Protein AF-A0A1Y6C5C8-F1 (afdb_monomer_lite)

pLDDT: mean 86.12, std 6.75, range [62.09, 93.75]

Organism: NCBI:txid560819

Structure (mmCIF, N/CA/C/O backbone):
data_AF-A0A1Y6C5C8-F1
#
_entry.id   AF-A0A1Y6C5C8-F1
#
loop_
_atom_site.group_PDB
_atom_site.id
_atom_site.type_symbol
_atom_site.label_atom_id
_atom_site.label_alt_id
_atom_site.label_comp_id
_atom_site.label_asym_id
_atom_site.label_entity_id
_atom_site.label_seq_id
_atom_site.pdbx_PDB_ins_code
_atom_site.Cartn_x
_atom_site.Cartn_y
_atom_site.Cartn_z
_atom_site.occupancy
_atom_site.B_iso_or_equiv
_atom_site.auth_seq_id
_atom_site.auth_comp_id
_atom_site.auth_asym_id
_atom_site.auth_atom_id
_atom_site.pdbx_PDB_model_num
ATOM 1 N N . MET A 1 1 ? 18.698 5.844 -18.780 1.00 62.09 1 MET A N 1
ATOM 2 C CA . MET A 1 1 ? 18.155 5.747 -17.407 1.00 62.09 1 MET A CA 1
ATOM 3 C C . MET A 1 1 ? 18.577 4.413 -16.814 1.00 62.09 1 MET A C 1
ATOM 5 O O . MET A 1 1 ? 18.342 3.399 -17.460 1.00 62.09 1 MET A O 1
ATOM 9 N N . PRO A 1 2 ? 19.257 4.397 -15.659 1.00 89.56 2 PRO A N 1
ATOM 10 C CA . PRO A 1 2 ? 19.635 3.158 -14.993 1.00 89.56 2 PRO A CA 1
ATOM 11 C C . PRO A 1 2 ? 18.394 2.325 -14.658 1.00 89.56 2 PRO A C 1
ATOM 13 O O . PRO A 1 2 ? 17.403 2.867 -14.168 1.00 89.56 2 PRO A O 1
ATOM 16 N N . VAL A 1 3 ? 18.461 1.013 -14.888 1.00 91.56 3 VAL A N 1
ATOM 17 C CA . VAL A 1 3 ? 17.337 0.085 -14.666 1.00 91.56 3 VAL A CA 1
ATOM 18 C C . VAL A 1 3 ? 16.799 0.137 -13.231 1.00 91.56 3 VAL A C 1
ATOM 20 O O . VAL A 1 3 ? 15.594 0.046 -13.015 1.00 91.56 3 VAL A O 1
ATOM 23 N N . TRP A 1 4 ? 17.674 0.366 -12.250 1.00 93.12 4 TRP A N 1
ATOM 24 C CA . TRP A 1 4 ? 17.293 0.460 -10.844 1.00 93.12 4 TRP A CA 1
ATOM 25 C C . TRP A 1 4 ? 16.398 1.673 -10.556 1.00 93.12 4 TRP A C 1
ATOM 27 O O . TRP A 1 4 ? 15.483 1.555 -9.750 1.00 93.12 4 TRP A O 1
ATOM 37 N N . ILE A 1 5 ? 16.578 2.803 -11.256 1.00 93.25 5 ILE A N 1
ATOM 38 C CA . ILE A 1 5 ? 15.728 3.994 -11.073 1.00 93.25 5 ILE A CA 1
ATOM 39 C C . ILE A 1 5 ? 14.286 3.687 -11.483 1.00 93.25 5 ILE A 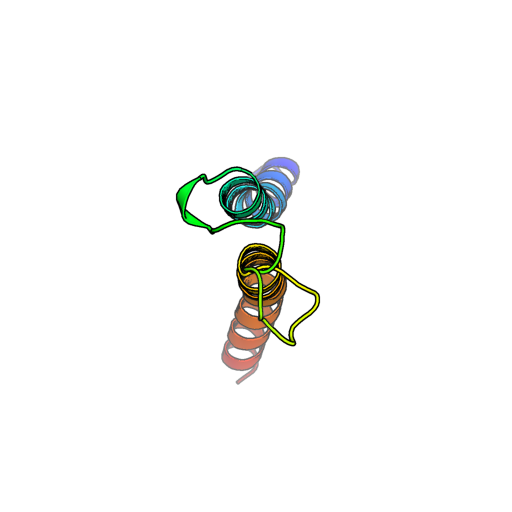C 1
ATOM 41 O O . ILE A 1 5 ? 13.353 4.076 -10.784 1.00 93.25 5 ILE A O 1
ATOM 45 N N . ALA A 1 6 ? 14.098 2.961 -12.588 1.00 88.06 6 ALA A N 1
ATOM 46 C CA . ALA A 1 6 ? 12.769 2.584 -13.064 1.00 88.06 6 ALA A CA 1
ATOM 47 C C . ALA A 1 6 ? 12.033 1.706 -12.039 1.00 88.06 6 ALA A C 1
ATOM 49 O O . ALA A 1 6 ? 10.872 1.968 -11.723 1.00 88.06 6 ALA A O 1
ATOM 50 N N . TRP A 1 7 ? 12.724 0.720 -11.462 1.00 91.44 7 TRP A N 1
ATOM 51 C CA . TRP A 1 7 ? 12.160 -0.129 -10.411 1.00 91.44 7 TRP A CA 1
ATOM 52 C C . TRP A 1 7 ? 11.844 0.648 -9.137 1.00 91.44 7 TRP A C 1
ATOM 54 O O . TRP A 1 7 ? 10.773 0.455 -8.566 1.00 91.44 7 TRP A O 1
ATOM 64 N N . THR A 1 8 ? 12.716 1.567 -8.720 1.00 93.75 8 THR A N 1
ATOM 65 C CA . THR A 1 8 ? 12.469 2.413 -7.547 1.00 93.75 8 THR A CA 1
ATOM 66 C C . THR A 1 8 ? 11.255 3.311 -7.745 1.00 93.75 8 THR A C 1
ATOM 68 O O . THR A 1 8 ? 10.448 3.446 -6.831 1.00 93.75 8 THR A O 1
ATOM 71 N N . LEU A 1 9 ? 11.084 3.903 -8.929 1.00 90.81 9 LEU A N 1
ATOM 72 C CA . LEU A 1 9 ? 9.914 4.729 -9.230 1.00 90.81 9 LEU A CA 1
ATOM 73 C C . LEU A 1 9 ? 8.628 3.902 -9.270 1.00 90.81 9 LEU A C 1
ATOM 75 O O . LEU A 1 9 ? 7.610 4.345 -8.745 1.00 90.81 9 LEU A O 1
ATOM 79 N N . LEU A 1 10 ? 8.675 2.701 -9.846 1.00 88.06 10 LEU A N 1
ATOM 80 C CA . LEU A 1 10 ? 7.517 1.814 -9.928 1.00 88.06 10 LEU A CA 1
ATOM 81 C C . LEU A 1 10 ? 7.094 1.314 -8.540 1.00 88.06 10 LEU A C 1
ATOM 83 O O . LEU A 1 10 ? 5.944 1.482 -8.137 1.00 88.06 10 LEU A O 1
ATOM 87 N N . ILE A 1 11 ? 8.035 0.730 -7.795 1.00 89.12 11 ILE A N 1
ATOM 88 C CA . ILE A 1 11 ? 7.782 0.179 -6.460 1.00 89.12 11 ILE A CA 1
ATOM 89 C C . ILE A 1 11 ? 7.470 1.312 -5.489 1.00 89.12 11 ILE A C 1
ATOM 91 O O . ILE A 1 11 ? 6.488 1.237 -4.762 1.00 89.12 11 ILE A O 1
ATOM 95 N N . GLY A 1 12 ? 8.266 2.381 -5.497 1.00 92.62 12 GLY A N 1
ATOM 96 C CA . GLY A 1 12 ? 8.073 3.544 -4.640 1.00 92.62 12 GLY A CA 1
ATOM 97 C C . GLY A 1 12 ? 6.744 4.236 -4.916 1.00 92.62 12 GLY A C 1
ATOM 98 O O . GLY A 1 12 ? 5.970 4.440 -3.988 1.00 92.62 12 GLY A O 1
ATOM 99 N N . GLY A 1 13 ? 6.422 4.519 -6.179 1.00 88.62 13 GLY A N 1
ATOM 100 C CA . GLY A 1 13 ? 5.155 5.144 -6.568 1.00 88.62 13 GLY A CA 1
ATOM 101 C C . GLY A 1 13 ? 3.923 4.321 -6.187 1.00 88.62 13 GLY A C 1
ATOM 102 O O . GLY A 1 13 ? 2.873 4.893 -5.904 1.00 88.62 13 GLY A O 1
ATOM 103 N N . TRP A 1 14 ? 4.054 2.995 -6.115 1.00 88.31 14 TRP A N 1
ATOM 104 C CA . TRP A 1 14 ? 2.983 2.104 -5.668 1.00 88.31 14 TRP A CA 1
ATOM 105 C C . TRP A 1 14 ? 2.940 1.912 -4.140 1.00 88.31 14 TRP A C 1
ATOM 107 O O . TRP A 1 14 ? 1.863 1.876 -3.546 1.00 88.31 14 TRP A O 1
ATOM 117 N N . LEU A 1 15 ? 4.094 1.843 -3.474 1.00 91.31 15 LEU A N 1
ATOM 118 C CA . LEU A 1 15 ? 4.200 1.583 -2.035 1.00 91.31 15 LEU A CA 1
ATOM 119 C C . LEU A 1 15 ? 3.931 2.832 -1.183 1.00 91.31 15 LEU A C 1
ATOM 121 O O . LEU A 1 15 ? 3.327 2.739 -0.114 1.00 91.31 15 LEU A O 1
ATOM 125 N N . LEU A 1 16 ? 4.346 4.011 -1.652 1.00 92.81 16 LEU A N 1
ATOM 126 C CA . LEU A 1 16 ? 4.152 5.285 -0.956 1.00 92.81 16 LEU A CA 1
ATOM 127 C C . LEU A 1 16 ? 2.672 5.584 -0.637 1.00 92.81 16 LEU A C 1
ATOM 129 O O . LEU A 1 16 ? 2.381 5.908 0.517 1.00 92.81 16 LEU A O 1
ATOM 133 N N . PRO A 1 17 ? 1.710 5.455 -1.578 1.00 88.12 17 PRO A N 1
ATOM 134 C CA . PRO A 1 17 ? 0.301 5.691 -1.272 1.00 88.12 17 PRO A CA 1
ATOM 135 C C . PRO A 1 17 ? -0.283 4.638 -0.318 1.00 88.12 17 PRO A C 1
ATOM 137 O O . PRO A 1 17 ? -1.108 4.987 0.527 1.00 88.12 17 PRO A O 1
ATOM 140 N N . LEU A 1 18 ? 0.174 3.379 -0.374 1.00 90.25 18 LEU A N 1
ATOM 141 C CA . LEU A 1 18 ? -0.219 2.347 0.598 1.00 90.25 18 LEU A CA 1
ATOM 142 C C . LEU A 1 18 ? 0.233 2.722 2.013 1.00 90.25 18 LEU A C 1
ATOM 144 O O . LEU A 1 18 ? -0.565 2.692 2.954 1.00 90.25 18 LEU A O 1
ATOM 148 N N . LEU A 1 19 ? 1.494 3.137 2.152 1.00 92.31 19 LEU A N 1
ATOM 149 C CA . LEU A 1 19 ? 2.053 3.582 3.426 1.00 92.31 19 LEU A CA 1
ATOM 150 C C . LEU A 1 19 ? 1.339 4.840 3.941 1.00 92.31 19 LEU A C 1
ATOM 152 O O . LEU A 1 19 ? 1.045 4.945 5.136 1.00 92.31 19 LEU A O 1
ATOM 156 N N . HIS A 1 20 ? 1.000 5.769 3.044 1.00 90.50 20 HIS A N 1
ATOM 157 C CA . HIS A 1 20 ? 0.232 6.961 3.384 1.00 90.50 20 HIS A CA 1
ATOM 158 C C . HIS A 1 20 ? -1.142 6.594 3.951 1.00 90.50 20 HIS A C 1
ATOM 160 O O . HIS A 1 20 ? -1.494 7.053 5.032 1.00 90.50 20 HIS A O 1
ATOM 166 N N . VAL A 1 21 ? -1.908 5.720 3.292 1.00 88.88 21 VAL A N 1
ATOM 167 C CA . VAL A 1 21 ? -3.233 5.308 3.787 1.00 88.88 21 VAL A CA 1
A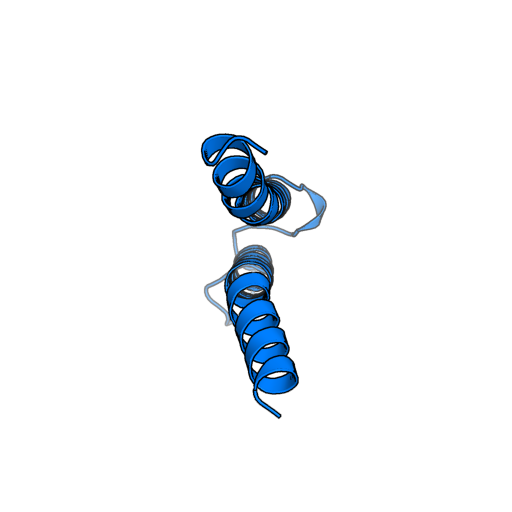TOM 168 C C . VAL A 1 21 ? -3.138 4.561 5.117 1.00 88.88 21 VAL A C 1
ATOM 170 O O . VAL A 1 21 ? -3.971 4.787 6.002 1.00 88.88 21 VAL A O 1
ATOM 173 N N . ALA A 1 22 ? -2.119 3.716 5.292 1.00 87.25 22 ALA A N 1
ATOM 174 C CA . ALA A 1 22 ? -1.906 2.974 6.532 1.00 87.25 22 ALA A CA 1
ATOM 175 C C . ALA A 1 22 ? -1.603 3.891 7.734 1.00 87.25 22 ALA A C 1
ATOM 177 O O . ALA A 1 22 ? -2.052 3.611 8.848 1.00 87.25 22 ALA A O 1
ATOM 178 N N . THR A 1 23 ? -0.873 4.990 7.511 1.00 87.62 23 THR A N 1
ATOM 179 C CA . THR A 1 23 ? -0.390 5.899 8.570 1.00 87.62 23 THR A CA 1
ATOM 180 C C . THR A 1 23 ? -1.232 7.166 8.735 1.00 87.62 23 THR A C 1
ATOM 182 O O . THR A 1 23 ? -1.226 7.783 9.804 1.00 87.62 23 THR A O 1
ATOM 185 N N . ALA A 1 24 ? -1.997 7.562 7.716 1.00 88.25 24 ALA A N 1
ATOM 186 C CA . ALA A 1 24 ? -2.797 8.777 7.744 1.00 88.25 24 ALA A CA 1
ATOM 187 C C . ALA A 1 24 ? -3.871 8.707 8.838 1.00 88.25 24 ALA A C 1
ATOM 189 O O . ALA A 1 24 ? -4.674 7.780 8.916 1.00 88.25 24 ALA A O 1
ATOM 190 N N . ARG A 1 25 ? -3.959 9.743 9.677 1.00 78.81 25 ARG A N 1
ATOM 191 C CA . ARG A 1 25 ? -4.995 9.822 10.727 1.00 78.81 25 ARG A CA 1
ATOM 192 C C . ARG A 1 25 ? -6.407 9.969 10.147 1.00 78.81 25 ARG A C 1
ATOM 194 O O . ARG A 1 25 ? -7.369 9.536 10.770 1.00 78.81 25 ARG A O 1
ATOM 201 N N . ARG A 1 26 ? -6.524 10.537 8.940 1.00 82.19 26 ARG A N 1
ATOM 202 C CA . ARG A 1 26 ? -7.799 10.782 8.242 1.00 82.19 26 ARG A CA 1
ATOM 203 C C . ARG A 1 26 ? -8.360 9.569 7.491 1.00 82.19 26 ARG A C 1
ATOM 205 O O . ARG A 1 26 ? -9.507 9.632 7.076 1.00 82.19 26 ARG A O 1
ATOM 212 N N . SER A 1 27 ? -7.624 8.461 7.355 1.00 78.56 27 SER A N 1
ATOM 213 C CA . SER A 1 27 ? -8.140 7.236 6.709 1.00 78.56 27 SER A CA 1
ATOM 214 C C . SER A 1 27 ? -9.102 6.420 7.592 1.00 78.56 27 SER A C 1
ATOM 216 O O . SER A 1 27 ? -9.552 5.346 7.199 1.00 78.56 27 SER A O 1
ATOM 218 N N . GLY A 1 28 ? -9.464 6.953 8.764 1.00 81.69 28 GLY A N 1
ATOM 219 C CA . GLY A 1 28 ? -10.420 6.362 9.695 1.00 81.69 28 GLY A CA 1
ATOM 220 C C . GLY A 1 28 ? -9.802 5.297 10.610 1.00 81.69 28 GLY A C 1
ATOM 221 O O . GLY A 1 28 ? -8.628 4.948 10.478 1.00 81.69 28 GLY A O 1
ATOM 222 N N . PRO A 1 29 ? -10.554 4.802 11.603 1.00 82.62 29 PRO A N 1
ATOM 223 C CA . PRO A 1 29 ? -10.055 3.807 12.544 1.00 82.62 29 PRO A CA 1
ATOM 224 C C . PRO A 1 29 ? -9.821 2.438 11.882 1.00 82.62 29 PRO A C 1
ATOM 226 O O . PRO A 1 29 ? -10.470 2.068 10.905 1.00 82.62 29 PRO A O 1
ATOM 229 N N . TRP A 1 30 ? -8.897 1.656 12.450 1.00 80.62 30 TRP A N 1
ATOM 230 C CA . TRP A 1 30 ? -8.721 0.237 12.098 1.00 80.62 30 TRP A CA 1
ATOM 231 C C . TRP A 1 30 ? -9.867 -0.631 12.622 1.00 80.62 30 TRP A C 1
ATOM 233 O O . TRP A 1 30 ? -10.223 -1.631 12.006 1.00 80.62 30 TRP A O 1
ATOM 243 N N . ARG A 1 31 ? -10.431 -0.243 13.770 1.00 79.06 31 ARG A N 1
ATOM 244 C CA . ARG A 1 31 ? -11.534 -0.948 14.416 1.00 79.06 31 ARG A CA 1
ATOM 245 C C . ARG A 1 31 ? -12.878 -0.460 13.870 1.00 79.06 31 ARG A C 1
ATOM 247 O O . ARG A 1 31 ? -13.007 0.734 13.586 1.00 79.06 31 ARG A O 1
ATOM 254 N N . PRO A 1 32 ? -13.865 -1.357 13.742 1.00 79.62 32 PRO A N 1
ATOM 255 C CA . PRO A 1 32 ? -15.215 -0.961 13.387 1.00 79.62 32 PRO A CA 1
ATOM 256 C C . PRO A 1 32 ? -15.840 -0.100 14.500 1.00 79.62 32 PRO A C 1
ATOM 258 O O . PRO A 1 32 ? -15.512 -0.283 15.677 1.00 79.62 32 PRO A O 1
ATOM 261 N N . PRO A 1 33 ? -16.731 0.846 14.155 1.00 75.88 33 PRO A N 1
ATOM 262 C CA . PRO A 1 33 ? -17.489 1.591 15.150 1.00 75.88 33 PRO A CA 1
ATOM 263 C C . PRO A 1 33 ? -18.448 0.661 15.921 1.00 75.88 33 PRO A C 1
ATOM 265 O O . PRO A 1 33 ? -18.967 -0.300 15.342 1.00 75.88 33 PRO A O 1
ATOM 268 N N . PRO A 1 34 ? -18.692 0.923 17.220 1.00 78.44 34 PRO A N 1
ATOM 269 C CA . PRO A 1 34 ? -19.589 0.107 18.036 1.00 78.44 34 PRO A CA 1
ATOM 270 C C . PRO A 1 34 ? -21.003 0.095 17.436 1.00 78.44 34 PRO A C 1
ATOM 272 O O . PRO A 1 34 ? -21.531 1.137 17.061 1.00 78.44 34 PRO A O 1
ATOM 275 N N . GLY A 1 35 ? -21.598 -1.095 17.308 1.00 79.81 35 GLY A N 1
ATOM 276 C CA . GLY A 1 35 ? -22.911 -1.296 16.675 1.00 79.81 35 GLY A CA 1
ATOM 277 C C . GLY A 1 35 ? -22.875 -1.574 15.164 1.00 79.81 35 GLY A C 1
ATOM 278 O O . GLY A 1 35 ? -23.906 -1.901 14.580 1.00 79.81 35 GLY A O 1
ATOM 279 N N . SER A 1 36 ? -21.704 -1.504 14.521 1.00 76.06 36 SER A N 1
ATOM 280 C CA . SER A 1 36 ? -21.532 -1.946 13.132 1.00 76.06 36 SER A CA 1
ATOM 281 C C . SER A 1 36 ? -21.557 -3.474 13.026 1.00 76.06 36 SER A C 1
ATOM 283 O O . SER A 1 36 ? -20.881 -4.168 13.781 1.00 76.06 36 SER A O 1
ATOM 285 N N . ARG A 1 37 ? -22.279 -4.004 12.029 1.00 79.88 37 ARG A N 1
ATOM 286 C CA . ARG A 1 37 ? -22.238 -5.432 11.649 1.00 79.88 37 ARG A CA 1
ATOM 287 C C . ARG A 1 37 ? -20.981 -5.812 10.856 1.00 79.88 37 ARG A C 1
ATOM 289 O O . ARG A 1 37 ? -20.737 -6.994 10.642 1.00 79.88 37 ARG A O 1
ATOM 296 N N . CYS A 1 38 ? -20.208 -4.834 10.381 1.00 71.94 38 CYS A N 1
ATOM 297 C CA . CYS A 1 38 ? -19.019 -5.084 9.573 1.00 71.94 38 CYS A CA 1
ATOM 298 C C . CYS A 1 38 ? -17.798 -5.307 10.488 1.00 71.94 38 CYS A C 1
ATOM 300 O O . CYS A 1 38 ? -17.510 -4.424 11.301 1.00 71.94 38 CYS A O 1
ATOM 302 N N . PRO A 1 39 ? -17.062 -6.432 10.368 1.00 79.81 39 PRO A N 1
ATOM 303 C CA . PRO A 1 39 ? -15.927 -6.749 11.245 1.00 79.81 39 PRO A CA 1
ATOM 304 C C . PRO A 1 39 ? -14.690 -5.870 10.989 1.00 79.81 39 PRO A C 1
ATOM 306 O O . PRO A 1 39 ? -13.764 -5.853 11.799 1.00 79.81 39 PRO A O 1
ATOM 309 N N . PHE A 1 40 ? -14.668 -5.124 9.882 1.00 79.44 40 PHE A N 1
ATOM 310 C CA . PHE A 1 40 ? -13.549 -4.280 9.470 1.00 79.44 40 PHE A CA 1
ATOM 311 C C . PHE A 1 40 ? -13.856 -2.790 9.675 1.00 79.44 40 PHE A C 1
ATOM 313 O O . PHE A 1 40 ? -14.972 -2.332 9.430 1.00 79.44 40 PHE A O 1
ATOM 320 N N . GLY A 1 41 ? -12.849 -2.017 10.097 1.00 80.88 41 GLY A N 1
ATOM 321 C CA . GLY A 1 41 ? -12.908 -0.555 10.051 1.00 80.88 41 GLY A CA 1
ATOM 322 C C . GLY A 1 41 ? -12.846 -0.004 8.614 1.00 80.88 41 GLY A C 1
ATOM 323 O O . GLY A 1 41 ? -12.592 -0.749 7.666 1.00 80.88 41 GLY A O 1
ATOM 324 N N . PRO A 1 42 ? -13.034 1.311 8.421 1.00 82.69 42 PRO A N 1
ATOM 325 C CA . PRO A 1 42 ? -12.976 1.953 7.100 1.00 82.69 42 PRO A CA 1
ATOM 326 C C . PRO A 1 42 ? -11.584 1.928 6.443 1.00 82.69 42 PRO A C 1
ATOM 328 O O . PRO A 1 42 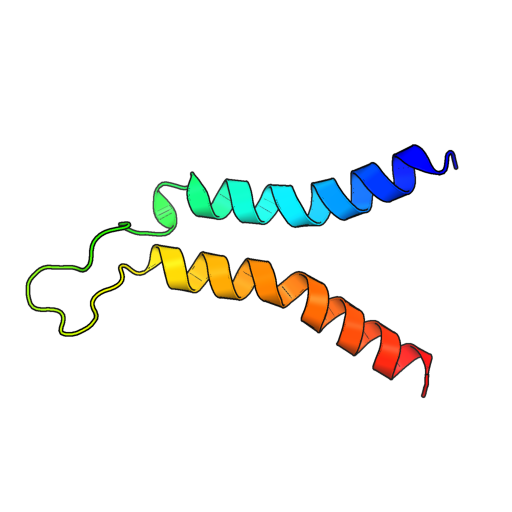? -11.478 1.931 5.217 1.00 82.69 42 PRO A O 1
ATOM 331 N N . ARG A 1 43 ? -10.503 1.884 7.234 1.00 87.56 43 ARG A N 1
ATOM 332 C CA . ARG A 1 43 ? -9.119 1.945 6.729 1.00 87.56 43 ARG A CA 1
ATOM 333 C C . ARG A 1 43 ? -8.736 0.768 5.802 1.00 87.56 43 ARG A C 1
ATOM 335 O O . ARG A 1 43 ?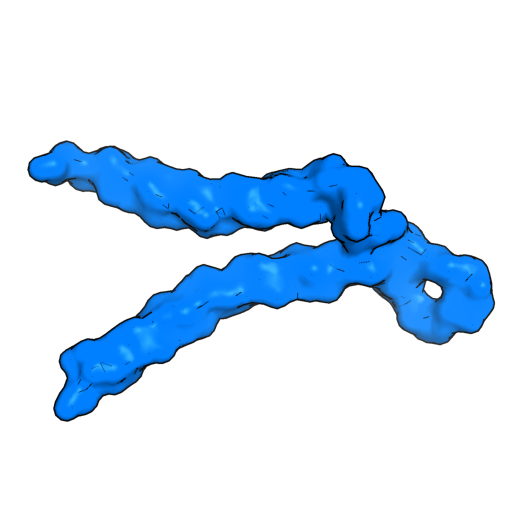 -8.156 1.033 4.750 1.00 87.56 43 ARG A O 1
ATOM 342 N N . PRO A 1 44 ? -9.077 -0.501 6.113 1.00 87.00 44 PRO A N 1
ATOM 343 C CA . PRO A 1 44 ? -8.941 -1.627 5.185 1.00 87.00 44 PRO A CA 1
ATOM 344 C C . PRO A 1 44 ? -9.541 -1.393 3.793 1.00 87.00 44 PRO A C 1
ATOM 346 O O . PRO A 1 44 ? -8.916 -1.755 2.801 1.00 87.00 44 PRO A O 1
ATOM 349 N N . GLY A 1 45 ? -10.708 -0.745 3.697 1.00 86.88 45 GLY A N 1
ATOM 350 C CA . GLY A 1 45 ? -11.343 -0.449 2.408 1.00 86.88 45 GLY A CA 1
ATOM 351 C C . GLY A 1 45 ? -10.470 0.446 1.526 1.00 86.88 45 GLY A C 1
ATOM 352 O O . GLY A 1 45 ? -10.247 0.144 0.355 1.00 86.88 45 GLY A O 1
ATOM 353 N N . TRP A 1 46 ? -9.887 1.496 2.110 1.00 87.62 46 TRP A N 1
ATOM 354 C CA . TRP A 1 46 ? -8.942 2.365 1.407 1.00 87.62 46 TRP A CA 1
ATOM 355 C C . TRP A 1 46 ? -7.672 1.635 0.972 1.00 87.62 46 TRP A C 1
ATOM 357 O O . TRP A 1 46 ? -7.203 1.848 -0.145 1.00 87.62 46 TRP A O 1
ATOM 367 N N . LEU A 1 47 ? -7.132 0.755 1.822 1.00 88.75 47 LEU A N 1
ATOM 368 C CA . LEU A 1 47 ? -5.964 -0.056 1.470 1.00 88.75 47 LEU A CA 1
ATOM 369 C C . LEU A 1 47 ? -6.238 -0.927 0.245 1.00 88.75 47 LEU A C 1
ATOM 371 O O . LEU A 1 47 ? -5.408 -0.964 -0.657 1.00 88.75 47 LEU A O 1
ATOM 375 N N . VAL A 1 48 ? -7.407 -1.568 0.177 1.00 90.62 48 VAL A N 1
ATOM 376 C CA . VAL A 1 48 ? -7.799 -2.389 -0.977 1.00 90.62 48 VAL A CA 1
ATOM 377 C C . VAL A 1 48 ? -7.905 -1.546 -2.248 1.00 90.62 48 VAL A C 1
ATOM 379 O O . VAL A 1 48 ? -7.366 -1.939 -3.281 1.00 90.62 48 VAL A O 1
ATOM 382 N N . VAL A 1 49 ? -8.542 -0.372 -2.180 1.00 89.88 49 VAL A N 1
ATOM 383 C CA . VAL A 1 49 ? -8.673 0.529 -3.339 1.00 89.88 49 VAL A CA 1
ATOM 384 C C . VAL A 1 49 ? -7.304 0.963 -3.866 1.00 89.88 49 VAL A C 1
ATOM 386 O O . VAL A 1 49 ? -7.064 0.889 -5.069 1.00 89.88 49 VAL A O 1
ATOM 389 N N . VAL A 1 50 ? -6.387 1.373 -2.986 1.00 90.69 50 VAL A N 1
ATOM 390 C CA . VAL A 1 50 ? -5.038 1.801 -3.392 1.00 90.69 50 VAL A CA 1
ATOM 391 C C . VAL A 1 50 ? -4.209 0.627 -3.917 1.00 90.69 50 VAL A C 1
ATOM 393 O O . VAL A 1 50 ? -3.540 0.764 -4.942 1.00 90.69 50 VAL A O 1
ATOM 396 N N . LEU A 1 51 ? -4.291 -0.536 -3.264 1.00 91.69 51 LEU A N 1
ATOM 397 C CA . LEU A 1 51 ? -3.589 -1.753 -3.673 1.00 91.69 51 LEU A 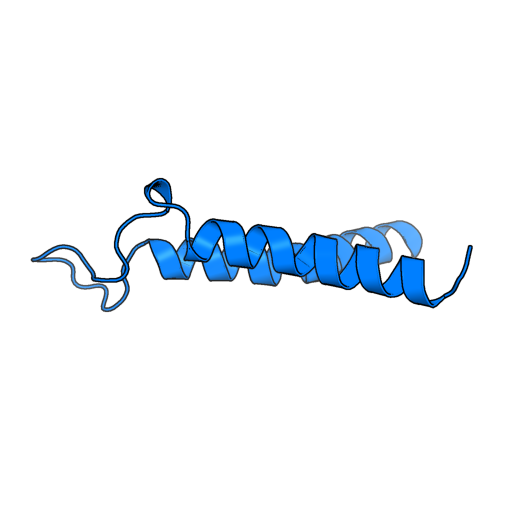CA 1
ATOM 398 C C . LEU A 1 51 ? -3.985 -2.167 -5.093 1.00 91.69 51 LEU A C 1
ATOM 400 O O . LEU A 1 51 ? -3.113 -2.409 -5.926 1.00 91.69 51 LEU A O 1
ATOM 404 N N . LEU A 1 52 ? -5.293 -2.220 -5.363 1.00 92.19 52 LEU A N 1
ATOM 405 C CA . LEU A 1 52 ? -5.842 -2.640 -6.652 1.00 92.19 52 LEU A CA 1
ATOM 406 C C . LEU A 1 52 ? -5.759 -1.546 -7.719 1.00 92.19 52 LEU A C 1
ATOM 408 O O . LEU A 1 52 ? -5.650 -1.868 -8.900 1.00 92.19 52 LEU A O 1
ATOM 412 N N . GLY A 1 53 ? -5.761 -0.269 -7.333 1.00 91.12 53 GLY A N 1
ATOM 413 C CA . GLY A 1 53 ? -5.680 0.857 -8.264 1.00 91.12 53 GLY A CA 1
ATOM 414 C C . GLY A 1 53 ? -4.440 0.813 -9.161 1.00 91.12 53 GLY A C 1
ATOM 415 O O . GLY A 1 53 ? -4.544 1.094 -10.352 1.00 91.12 53 GLY A O 1
ATOM 416 N N . GLY A 1 54 ? -3.290 0.383 -8.628 1.00 86.62 54 GLY A N 1
ATOM 417 C CA . GLY A 1 54 ? -2.061 0.207 -9.412 1.00 86.62 54 GLY A CA 1
ATOM 418 C C . GLY A 1 54 ? -2.203 -0.842 -10.529 1.00 86.62 54 GLY A C 1
ATOM 419 O O . GLY A 1 54 ? -2.133 -0.484 -11.706 1.00 86.62 54 GLY A O 1
ATOM 420 N N . PRO A 1 55 ? -2.445 -2.125 -10.195 1.00 87.31 55 PRO A N 1
ATOM 421 C CA . PRO A 1 55 ? -2.646 -3.190 -11.176 1.00 87.31 55 PRO A CA 1
ATOM 422 C C . PRO A 1 55 ? -3.800 -2.922 -12.147 1.00 87.31 55 PRO A C 1
ATOM 424 O O . PRO A 1 55 ? -3.654 -3.158 -13.345 1.00 87.31 55 PRO A O 1
ATOM 427 N N . LEU A 1 56 ? -4.934 -2.398 -11.667 1.00 91.38 56 LEU A N 1
ATOM 428 C CA . LEU A 1 56 ? -6.083 -2.083 -12.522 1.00 91.38 56 LEU A CA 1
ATOM 429 C C . LEU A 1 56 ? -5.774 -0.941 -13.495 1.00 91.38 56 LEU A C 1
ATOM 431 O O . LEU A 1 56 ? -6.121 -1.037 -14.672 1.00 91.38 56 LEU A O 1
ATOM 435 N N . GLY A 1 57 ? -5.085 0.107 -13.036 1.00 87.88 57 GLY A N 1
ATOM 436 C CA . GLY A 1 57 ? -4.620 1.197 -13.894 1.00 87.88 57 GLY A CA 1
ATOM 437 C C . GLY A 1 57 ? -3.638 0.709 -14.960 1.00 87.88 57 GLY A C 1
ATOM 438 O O . GLY A 1 57 ? -3.768 1.070 -16.130 1.00 87.88 57 GLY A O 1
ATOM 439 N N . TRP A 1 58 ? -2.714 -0.182 -14.589 1.00 87.94 58 TRP A N 1
ATOM 440 C CA . TRP A 1 58 ? -1.792 -0.816 -15.533 1.00 87.94 58 TRP A CA 1
ATOM 441 C C . TRP A 1 58 ? -2.523 -1.669 -16.573 1.00 87.94 58 TRP A C 1
ATOM 443 O O . TRP A 1 58 ? -2.278 -1.530 -17.770 1.00 87.94 58 TRP A O 1
ATOM 453 N N . LEU A 1 59 ? -3.463 -2.515 -16.145 1.00 91.62 59 LEU A N 1
ATOM 454 C CA . LEU A 1 59 ? -4.282 -3.317 -17.054 1.00 91.62 59 LEU A CA 1
ATOM 455 C C . LEU A 1 59 ? -5.094 -2.432 -18.006 1.00 91.62 59 LEU A C 1
ATOM 457 O O . LEU A 1 59 ? -5.159 -2.724 -19.198 1.00 91.62 59 LEU A O 1
ATOM 461 N N . ALA A 1 60 ? -5.680 -1.339 -17.515 1.00 92.12 60 ALA A N 1
ATOM 462 C CA . ALA A 1 60 ? -6.400 -0.380 -18.350 1.00 92.12 60 ALA A CA 1
ATOM 463 C C . ALA A 1 60 ? -5.477 0.285 -19.386 1.00 92.12 60 ALA A C 1
ATOM 465 O O . ALA A 1 60 ? -5.846 0.385 -20.559 1.00 92.12 60 ALA A O 1
ATOM 466 N N . TYR A 1 61 ? -4.264 0.676 -18.983 1.00 90.94 61 TYR A N 1
ATOM 467 C CA . TYR A 1 61 ? -3.243 1.206 -19.887 1.00 90.94 61 TYR A CA 1
ATOM 468 C C . TYR A 1 61 ? -2.844 0.184 -20.961 1.00 90.94 61 TYR A C 1
ATOM 470 O O . TYR A 1 61 ? -2.855 0.500 -22.150 1.00 90.94 61 TYR A O 1
ATOM 478 N N . MET A 1 62 ? -2.570 -1.062 -20.568 1.00 93.25 62 MET A N 1
ATOM 479 C CA . MET A 1 62 ? -2.216 -2.140 -21.496 1.00 93.25 62 MET A CA 1
ATOM 480 C C . MET A 1 62 ? -3.350 -2.447 -22.477 1.00 93.25 62 MET A C 1
ATOM 482 O O . MET A 1 62 ? -3.095 -2.594 -23.669 1.00 93.25 62 MET A O 1
ATOM 486 N N . ARG A 1 63 ? -4.607 -2.474 -22.011 1.00 92.69 63 ARG A N 1
ATOM 487 C CA . ARG A 1 63 ? -5.786 -2.654 -22.877 1.00 92.69 63 ARG A CA 1
ATOM 488 C C . ARG A 1 63 ? -5.913 -1.545 -23.916 1.00 92.69 63 ARG A C 1
ATOM 490 O O . ARG A 1 63 ? -6.277 -1.833 -25.046 1.00 92.69 63 ARG A O 1
ATOM 497 N N . ARG A 1 64 ? -5.622 -0.294 -23.547 1.00 90.88 64 ARG A N 1
ATOM 498 C CA . ARG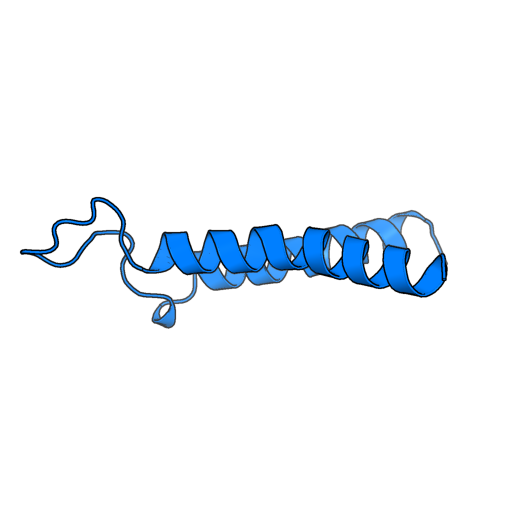 A 1 64 ? -5.623 0.840 -24.485 1.00 90.88 64 ARG A CA 1
ATOM 499 C C . ARG A 1 64 ? -4.454 0.809 -25.460 1.00 90.88 64 ARG A C 1
ATOM 501 O O . ARG A 1 64 ? -4.617 1.256 -26.579 1.00 90.88 64 ARG A O 1
ATOM 508 N N . ARG A 1 65 ? -3.295 0.312 -25.033 1.00 88.62 65 ARG A N 1
ATOM 509 C CA . ARG A 1 65 ? -2.101 0.189 -25.877 1.00 88.62 65 ARG A CA 1
ATOM 510 C C . ARG A 1 65 ? -2.189 -0.971 -26.877 1.00 88.62 65 ARG A C 1
ATOM 512 O O . ARG A 1 65 ? -1.513 -0.932 -27.895 1.00 88.62 65 ARG A O 1
ATOM 519 N N . ALA A 1 66 ? -2.950 -2.013 -26.548 1.00 76.50 66 ALA A N 1
ATOM 520 C CA . ALA A 1 66 ? -3.154 -3.185 -27.398 1.00 76.50 66 ALA A CA 1
ATOM 521 C C . ALA A 1 66 ? -4.302 -3.027 -28.416 1.00 76.50 66 ALA A C 1
ATOM 523 O O . ALA A 1 66 ? -4.472 -3.913 -29.250 1.00 76.50 66 ALA A O 1
ATOM 524 N N . ALA A 1 67 ? -5.091 -1.952 -28.314 1.00 62.81 67 ALA A N 1
ATOM 525 C CA . ALA A 1 67 ? -6.159 -1.583 -29.245 1.00 62.81 67 ALA A CA 1
ATOM 526 C C . ALA A 1 67 ? -5.644 -0.566 -30.269 1.00 62.81 67 ALA A C 1
ATOM 528 O O . ALA A 1 67 ? -6.128 -0.620 -31.419 1.00 62.81 67 ALA A O 1
#

Sequence (67 aa):
MPVWIAWTLLIGGWLLPLLHVATARRSGPWRPPPGSRCPFGPRPGWLVVVLLGGPLGWLAYMRRRAA

Secondary structure (DSSP, 8-state):
--HHHHHHHHHHHHHHHHHHHHH-GGG--SSPPTT-S-SS-HHHHHHHHHHHHHHHHHHHHHHHH--

Foldseek 3Di:
DDPVVVVCCLCVVLVVVLVCLVPPPVQWDQAPDPPDPDRGTSSVVSNVCSNVVSVVVVVVVVVVVVD

Radius of gyration: 16.14 Å; chains: 1; bounding box: 42×18×47 Å